Protein AF-A0AA95IVK5-F1 (afdb_monomer_lite)

Structure (mmCIF, N/CA/C/O backbone):
data_AF-A0AA95IVK5-F1
#
_entry.id   AF-A0AA95IVK5-F1
#
loop_
_atom_site.group_PDB
_atom_site.id
_atom_site.type_symbol
_atom_site.label_atom_id
_atom_site.label_alt_id
_atom_site.label_comp_id
_atom_site.label_asym_id
_atom_site.label_entity_id
_atom_site.label_seq_id
_atom_site.pdbx_PDB_ins_code
_atom_site.Cartn_x
_atom_site.Cartn_y
_atom_site.Cartn_z
_atom_site.occupancy
_atom_site.B_iso_or_equiv
_atom_site.auth_seq_id
_atom_site.auth_comp_id
_atom_site.auth_asym_id
_atom_site.auth_atom_id
_atom_site.pdbx_PDB_model_num
ATOM 1 N N . MET A 1 1 ? -0.767 -27.783 17.858 1.00 65.88 1 MET A N 1
ATOM 2 C CA . MET A 1 1 ? -0.781 -26.519 17.100 1.00 65.88 1 MET A CA 1
ATOM 3 C C . MET A 1 1 ? -1.121 -25.460 18.124 1.00 65.88 1 MET A C 1
ATOM 5 O O . MET A 1 1 ? -2.122 -25.633 18.803 1.00 65.88 1 MET A O 1
ATOM 9 N N . THR A 1 2 ? -0.226 -24.510 18.371 1.00 79.81 2 THR A N 1
ATOM 10 C CA . THR A 1 2 ? -0.516 -23.405 19.292 1.00 79.81 2 THR A CA 1
ATOM 11 C C . THR A 1 2 ? -1.196 -22.327 18.471 1.00 79.81 2 THR A C 1
ATOM 13 O O . THR A 1 2 ? -0.651 -21.944 17.435 1.00 79.81 2 THR A O 1
ATOM 16 N N . ASP A 1 3 ? -2.371 -21.878 18.895 1.00 86.88 3 ASP A N 1
ATOM 17 C CA . ASP A 1 3 ? -3.038 -20.757 18.244 1.00 8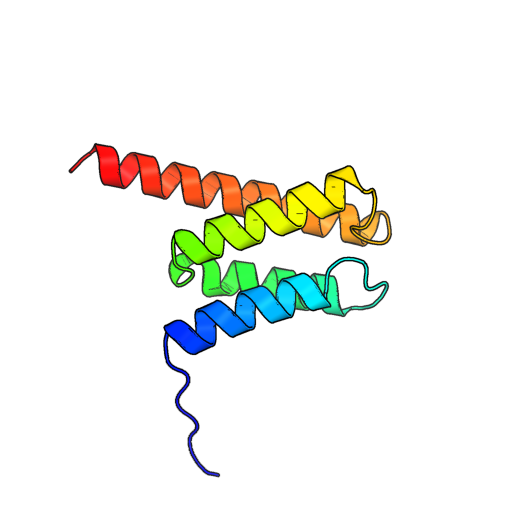6.88 3 ASP A CA 1
ATOM 18 C C . ASP A 1 3 ? -2.221 -19.488 18.498 1.00 86.88 3 ASP A C 1
ATOM 20 O O . ASP A 1 3 ? -1.889 -19.161 19.639 1.00 86.88 3 ASP A O 1
ATOM 24 N N . ILE A 1 4 ? -1.839 -18.811 17.416 1.00 88.56 4 ILE A N 1
ATOM 25 C CA . ILE A 1 4 ? -1.160 -17.518 17.467 1.00 88.56 4 ILE A CA 1
ATOM 26 C C . ILE A 1 4 ? -2.216 -16.454 17.196 1.00 88.56 4 ILE A C 1
ATOM 28 O O . ILE A 1 4 ? -2.839 -16.456 16.135 1.00 88.56 4 ILE A O 1
ATOM 32 N N . THR A 1 5 ? -2.390 -15.535 18.141 1.00 93.50 5 THR A N 1
ATOM 33 C CA . THR A 1 5 ? -3.216 -14.341 17.955 1.00 93.50 5 THR A CA 1
ATOM 34 C C . THR A 1 5 ? -2.327 -13.204 17.476 1.00 93.50 5 THR A C 1
ATOM 36 O O . THR A 1 5 ? -1.338 -12.893 18.131 1.00 93.50 5 THR A O 1
ATOM 39 N N . ILE A 1 6 ? -2.689 -12.592 16.349 1.00 94.12 6 ILE A N 1
ATOM 40 C CA . ILE A 1 6 ? -2.074 -11.358 15.852 1.00 94.12 6 ILE A CA 1
ATOM 41 C C . ILE A 1 6 ? -2.973 -10.202 16.289 1.00 94.12 6 ILE A C 1
ATOM 43 O O . ILE A 1 6 ? -4.177 -10.232 16.029 1.00 94.12 6 ILE A O 1
ATOM 47 N N . THR A 1 7 ? -2.403 -9.218 16.974 1.00 96.56 7 THR A N 1
ATOM 48 C CA . THR A 1 7 ? -3.102 -7.977 17.339 1.00 96.56 7 THR A CA 1
ATOM 49 C C . THR A 1 7 ? -3.244 -7.045 16.136 1.00 96.56 7 THR A C 1
ATOM 51 O O . THR A 1 7 ? -2.502 -7.156 15.160 1.00 96.56 7 THR A O 1
ATOM 54 N N . ASP A 1 8 ? -4.164 -6.082 16.213 1.00 96.88 8 ASP A N 1
ATOM 55 C CA . ASP A 1 8 ? -4.346 -5.099 15.141 1.00 96.88 8 ASP A CA 1
ATOM 56 C C . ASP A 1 8 ? -3.054 -4.313 14.865 1.00 96.88 8 ASP A C 1
ATOM 58 O O . ASP A 1 8 ? -2.693 -4.132 13.704 1.00 96.88 8 ASP A O 1
ATOM 62 N N . ASP A 1 9 ? -2.314 -3.921 15.908 1.00 97.56 9 ASP A N 1
ATOM 63 C CA . ASP A 1 9 ? -1.045 -3.192 15.783 1.00 97.56 9 ASP A CA 1
ATOM 64 C C . ASP A 1 9 ? 0.046 -4.029 15.098 1.00 97.56 9 ASP A C 1
ATOM 66 O O . ASP A 1 9 ? 0.752 -3.535 14.214 1.00 97.56 9 ASP A O 1
ATOM 70 N N . GLU A 1 10 ? 0.173 -5.309 15.462 1.00 98.06 10 GLU A N 1
ATOM 71 C CA . GLU A 1 10 ? 1.100 -6.238 14.801 1.00 98.06 10 GLU A CA 1
ATOM 72 C C . GLU A 1 10 ? 0.712 -6.451 13.336 1.00 98.06 10 GLU A C 1
ATOM 74 O O . GLU A 1 10 ? 1.576 -6.444 12.457 1.00 98.06 10 GLU A O 1
ATOM 79 N N . PHE A 1 11 ? -0.587 -6.573 13.052 1.00 97.94 11 PHE A N 1
ATOM 80 C CA . PHE A 1 11 ? -1.091 -6.666 11.687 1.00 97.94 11 PHE A CA 1
ATOM 81 C C . PHE A 1 11 ? -0.726 -5.421 10.863 1.00 97.94 11 PHE A C 1
ATOM 83 O O . PHE A 1 11 ? -0.189 -5.564 9.759 1.00 97.94 11 PHE A O 1
ATOM 90 N N . GLN A 1 12 ? -0.931 -4.211 11.401 1.00 98.50 12 GLN A N 1
ATOM 91 C CA . GLN A 1 12 ? -0.540 -2.968 10.722 1.00 98.50 12 GLN A CA 1
ATOM 92 C C . GLN A 1 12 ? 0.965 -2.951 10.399 1.00 98.50 12 GLN A C 1
ATOM 94 O O . GLN A 1 12 ? 1.361 -2.611 9.280 1.00 98.50 12 GLN A O 1
ATOM 99 N N . GLN A 1 13 ? 1.811 -3.348 11.355 1.00 98.44 13 GLN A N 1
ATOM 100 C CA . GLN A 1 13 ? 3.264 -3.406 11.160 1.00 98.44 13 GLN A CA 1
ATOM 101 C C . GLN A 1 13 ? 3.660 -4.426 10.091 1.00 98.44 13 GLN A C 1
ATOM 103 O O . GLN A 1 13 ? 4.469 -4.116 9.214 1.00 98.44 13 GLN A O 1
ATOM 108 N N . PHE A 1 14 ? 3.073 -5.623 10.120 1.00 98.25 14 PHE A N 1
ATOM 109 C CA . PHE A 1 14 ? 3.376 -6.669 9.147 1.00 98.25 14 PHE A CA 1
ATOM 110 C C . PHE A 1 14 ? 2.987 -6.288 7.726 1.00 98.25 14 PHE A C 1
ATOM 112 O O . PHE A 1 14 ? 3.739 -6.597 6.804 1.00 98.25 14 PHE A O 1
ATOM 119 N N . ILE A 1 15 ? 1.874 -5.580 7.537 1.00 98.38 15 ILE A N 1
ATOM 120 C CA . ILE A 1 15 ? 1.478 -5.096 6.212 1.00 98.38 15 ILE A CA 1
ATOM 121 C C . ILE A 1 15 ? 2.497 -4.084 5.667 1.00 98.38 15 ILE A C 1
ATOM 123 O O . ILE A 1 15 ? 2.927 -4.222 4.521 1.00 98.38 15 ILE A O 1
ATOM 127 N N . ILE A 1 16 ? 2.965 -3.142 6.494 1.00 98.81 16 ILE A N 1
ATOM 128 C CA . ILE A 1 16 ? 4.023 -2.190 6.102 1.00 98.81 16 ILE A CA 1
ATOM 129 C C . ILE A 1 16 ? 5.317 -2.931 5.745 1.00 98.81 16 ILE A C 1
ATOM 131 O O . ILE A 1 16 ? 5.969 -2.627 4.746 1.00 98.81 16 ILE A O 1
ATOM 135 N N . TYR A 1 17 ? 5.719 -3.909 6.556 1.00 98.62 17 TYR A N 1
ATOM 136 C CA . TYR A 1 17 ? 6.946 -4.664 6.301 1.00 98.62 17 TYR A CA 1
ATOM 137 C C . TYR A 1 17 ? 6.851 -5.514 5.037 1.00 98.62 17 TYR A C 1
ATOM 139 O O . TYR A 1 17 ? 7.819 -5.575 4.278 1.00 98.62 17 TYR A O 1
ATOM 147 N N . ALA A 1 18 ? 5.697 -6.137 4.794 1.00 98.50 18 ALA A N 1
ATOM 148 C CA . ALA A 1 18 ? 5.452 -6.920 3.593 1.00 98.50 18 ALA A CA 1
ATOM 149 C C . ALA A 1 18 ? 5.559 -6.053 2.333 1.00 98.50 18 ALA A C 1
ATOM 151 O O . ALA A 1 18 ? 6.252 -6.441 1.393 1.00 98.50 18 ALA A O 1
ATOM 152 N N . GLU A 1 19 ? 4.936 -4.871 2.329 1.00 98.62 19 GLU A N 1
ATOM 153 C CA . GLU A 1 19 ? 5.028 -3.922 1.217 1.00 98.62 19 GLU A CA 1
ATOM 154 C C . GLU A 1 19 ? 6.475 -3.499 0.953 1.00 98.62 19 GLU A C 1
ATOM 156 O O . GLU A 1 19 ? 6.991 -3.716 -0.144 1.00 98.62 19 GLU A O 1
ATOM 161 N N . ARG A 1 20 ? 7.165 -2.977 1.975 1.00 98.56 20 ARG A N 1
ATOM 162 C CA . ARG A 1 20 ? 8.555 -2.508 1.850 1.00 98.56 20 ARG A CA 1
ATOM 163 C C . ARG A 1 20 ? 9.508 -3.593 1.384 1.00 98.56 20 ARG A C 1
ATOM 165 O O . ARG A 1 20 ? 10.439 -3.318 0.635 1.00 98.56 20 ARG A O 1
ATOM 172 N N . TYR A 1 21 ? 9.296 -4.822 1.847 1.00 97.75 21 TYR A N 1
ATOM 173 C CA . TYR A 1 21 ? 10.076 -5.959 1.384 1.00 97.75 21 TYR A CA 1
ATOM 174 C C . TYR A 1 21 ? 9.802 -6.275 -0.089 1.00 97.75 21 TYR A C 1
ATOM 176 O O . TYR A 1 21 ? 10.728 -6.647 -0.808 1.00 97.75 21 TYR A O 1
ATOM 184 N N . ALA A 1 22 ? 8.544 -6.179 -0.525 1.00 98.12 22 ALA A N 1
ATOM 185 C CA . ALA A 1 22 ? 8.108 -6.589 -1.852 1.00 98.12 22 ALA A CA 1
ATOM 186 C C . ALA A 1 22 ? 8.453 -5.584 -2.958 1.00 98.12 22 ALA A C 1
ATOM 188 O O . ALA A 1 22 ? 8.677 -6.003 -4.096 1.00 98.12 22 ALA A O 1
ATOM 189 N N . ILE A 1 23 ? 8.508 -4.284 -2.656 1.00 97.81 23 ILE A N 1
ATOM 190 C CA . ILE A 1 23 ? 8.856 -3.256 -3.645 1.00 97.81 23 ILE A CA 1
ATOM 191 C C . ILE A 1 23 ? 10.236 -3.549 -4.265 1.00 97.81 23 ILE A C 1
ATOM 193 O O . ILE A 1 23 ? 11.196 -3.908 -3.582 1.00 97.81 23 ILE A O 1
ATOM 197 N N . GLY A 1 24 ? 10.323 -3.451 -5.595 1.00 94.75 24 GLY A N 1
ATOM 198 C CA . GLY A 1 24 ? 11.557 -3.685 -6.353 1.00 94.75 24 GLY A CA 1
ATOM 199 C C . GLY A 1 24 ? 11.983 -5.154 -6.473 1.00 94.75 24 GLY A C 1
ATOM 200 O O . GLY A 1 24 ? 12.995 -5.456 -7.112 1.00 94.75 24 GLY A O 1
ATOM 201 N N . ARG A 1 25 ? 11.233 -6.104 -5.895 1.00 92.12 25 ARG A N 1
ATOM 202 C CA . ARG A 1 25 ? 11.540 -7.537 -6.010 1.00 92.12 25 ARG A CA 1
ATOM 203 C C . ARG A 1 25 ? 11.036 -8.078 -7.343 1.00 92.12 25 ARG A C 1
ATOM 205 O O . ARG A 1 25 ? 9.840 -8.208 -7.548 1.00 92.12 25 ARG A O 1
ATOM 212 N N . MET A 1 26 ? 11.948 -8.522 -8.202 1.00 84.69 26 MET A N 1
ATOM 213 C CA . MET A 1 26 ? 11.627 -9.168 -9.485 1.00 84.69 26 MET A CA 1
ATOM 214 C C . MET A 1 26 ? 11.227 -10.646 -9.292 1.00 84.69 26 MET A C 1
ATOM 216 O O . MET A 1 26 ? 11.915 -11.560 -9.746 1.00 84.69 26 MET A O 1
ATOM 220 N N . THR A 1 27 ? 10.155 -10.891 -8.534 1.00 91.25 27 THR A N 1
ATOM 221 C CA . THR A 1 27 ? 9.638 -12.232 -8.184 1.00 91.25 27 THR A CA 1
ATOM 222 C C . THR A 1 27 ? 8.102 -12.226 -8.179 1.00 91.25 27 THR A C 1
ATOM 224 O O . THR A 1 27 ? 7.496 -11.245 -8.582 1.00 91.25 27 THR A O 1
ATOM 227 N N . TYR A 1 28 ? 7.449 -13.288 -7.700 1.00 92.56 28 TYR A N 1
ATOM 228 C CA . TYR A 1 28 ? 5.987 -13.326 -7.533 1.00 92.56 28 TYR A CA 1
ATOM 229 C C . TYR A 1 28 ? 5.477 -12.517 -6.319 1.00 92.56 28 TYR A C 1
ATOM 231 O O . TYR A 1 28 ? 4.288 -12.207 -6.232 1.00 92.56 28 TYR A O 1
ATOM 239 N N . VAL A 1 29 ? 6.370 -12.155 -5.389 1.00 95.94 29 VAL A N 1
ATOM 240 C CA . VAL A 1 29 ? 6.036 -11.513 -4.107 1.00 95.94 29 VAL A CA 1
ATOM 241 C C . VAL A 1 29 ? 5.293 -10.172 -4.249 1.00 95.94 29 VAL A C 1
ATOM 243 O O . VAL A 1 29 ? 4.334 -9.985 -3.501 1.00 95.94 29 VAL A O 1
ATOM 246 N N . PRO A 1 30 ? 5.633 -9.256 -5.187 1.00 97.19 30 PRO A N 1
ATOM 247 C CA . PRO A 1 30 ? 4.860 -8.029 -5.393 1.00 97.19 30 PRO A CA 1
ATOM 248 C C . PRO A 1 30 ? 3.372 -8.304 -5.604 1.00 97.19 30 PRO A C 1
ATOM 250 O O . PRO A 1 30 ? 2.535 -7.706 -4.931 1.00 97.19 30 PRO A O 1
ATOM 253 N N . SER A 1 31 ? 3.037 -9.267 -6.469 1.00 97.31 31 SER A N 1
ATOM 254 C CA . SER A 1 31 ? 1.644 -9.629 -6.736 1.00 97.31 31 SER A CA 1
ATOM 255 C C . SER A 1 31 ? 0.944 -10.202 -5.504 1.00 97.31 31 SER A C 1
ATOM 257 O O . SER A 1 31 ? -0.219 -9.876 -5.272 1.00 97.31 31 SER A O 1
ATOM 259 N N . GLU A 1 32 ? 1.607 -11.053 -4.719 1.00 98.06 32 GLU A N 1
ATOM 260 C CA . GLU A 1 32 ? 1.001 -11.628 -3.511 1.00 98.06 32 GLU A CA 1
ATOM 261 C C . GLU A 1 32 ? 0.738 -10.569 -2.445 1.00 98.06 32 GLU A C 1
ATOM 263 O O . GLU A 1 32 ? -0.354 -10.520 -1.879 1.00 98.06 32 GLU A O 1
ATOM 268 N N . VAL A 1 33 ? 1.708 -9.686 -2.210 1.00 98.44 33 VAL A N 1
ATOM 269 C CA . VAL A 1 33 ? 1.568 -8.610 -1.228 1.00 98.44 33 VAL A CA 1
ATOM 270 C C . VAL A 1 33 ? 0.483 -7.622 -1.650 1.00 98.44 33 VAL A C 1
ATOM 272 O O . VAL A 1 33 ? -0.354 -7.269 -0.822 1.00 98.44 33 VAL A O 1
ATOM 275 N N . ASN A 1 34 ? 0.409 -7.261 -2.935 1.00 98.50 34 ASN A N 1
ATOM 276 C CA . ASN A 1 34 ? -0.681 -6.430 -3.463 1.00 98.50 34 ASN A CA 1
ATOM 277 C C . ASN A 1 34 ? -2.052 -7.071 -3.188 1.00 98.50 34 ASN A C 1
ATOM 279 O O . ASN A 1 34 ? -2.957 -6.413 -2.674 1.00 98.50 34 ASN A O 1
ATOM 283 N N . ASN A 1 35 ? -2.195 -8.372 -3.454 1.00 98.62 35 ASN A N 1
ATOM 284 C CA . ASN A 1 35 ? -3.441 -9.099 -3.206 1.00 98.62 35 ASN A CA 1
ATOM 285 C C . ASN A 1 35 ? -3.813 -9.148 -1.714 1.00 98.62 35 ASN A C 1
ATOM 287 O O . ASN A 1 35 ? -4.991 -9.034 -1.374 1.00 98.62 35 ASN A O 1
ATOM 291 N N . ILE A 1 36 ? -2.831 -9.306 -0.821 1.00 98.50 36 ILE A N 1
ATOM 292 C CA . ILE A 1 36 ? -3.052 -9.278 0.632 1.00 98.50 36 ILE A CA 1
ATOM 293 C C . ILE A 1 36 ? -3.524 -7.889 1.072 1.00 98.50 36 ILE A C 1
ATOM 295 O O . ILE A 1 36 ? -4.535 -7.793 1.769 1.00 98.50 36 ILE A O 1
ATOM 299 N N . ILE A 1 37 ? -2.845 -6.823 0.637 1.00 98.69 37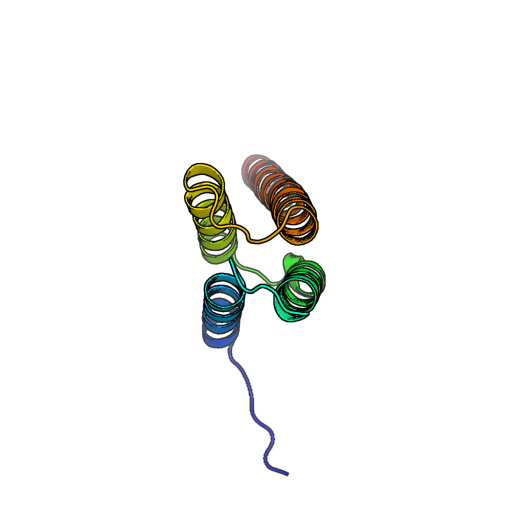 ILE A N 1
ATOM 300 C CA . ILE A 1 37 ? -3.219 -5.442 0.974 1.00 98.69 37 ILE A CA 1
ATOM 301 C C . ILE A 1 37 ? -4.652 -5.158 0.518 1.00 98.69 37 ILE A C 1
ATOM 303 O O . ILE A 1 37 ? -5.461 -4.693 1.317 1.00 98.69 37 ILE A O 1
ATOM 307 N N . LEU A 1 38 ? -5.004 -5.507 -0.725 1.00 98.62 38 LEU A N 1
ATOM 308 C CA . LEU A 1 38 ? -6.362 -5.326 -1.250 1.00 98.62 38 LEU A CA 1
ATOM 309 C C . LEU A 1 38 ? -7.405 -6.108 -0.447 1.00 98.62 38 LEU A C 1
ATOM 311 O O . LEU A 1 38 ? -8.454 -5.568 -0.099 1.00 98.62 38 LEU A O 1
ATOM 315 N N . LYS A 1 39 ? -7.114 -7.372 -0.121 1.00 98.38 39 LYS A N 1
ATOM 316 C CA . LYS A 1 39 ? -8.025 -8.237 0.639 1.00 98.38 39 LYS A CA 1
ATOM 317 C C . LYS A 1 39 ? -8.348 -7.668 2.021 1.00 98.38 39 LYS A C 1
ATOM 319 O O . LYS A 1 39 ? -9.480 -7.812 2.481 1.00 98.38 39 LYS A O 1
ATOM 324 N N . TYR A 1 40 ? -7.366 -7.063 2.684 1.00 98.31 40 TYR A N 1
ATOM 325 C CA . TYR A 1 40 ? -7.513 -6.562 4.050 1.00 98.31 40 TYR A 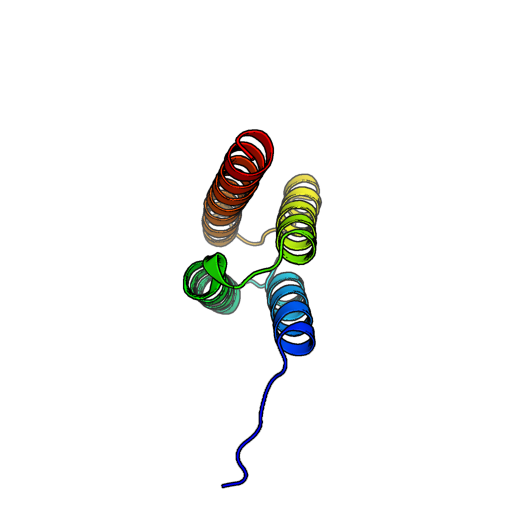CA 1
ATOM 326 C C . TYR A 1 40 ? -7.642 -5.041 4.145 1.00 98.31 40 TYR A C 1
ATOM 328 O O . TYR A 1 40 ? -7.670 -4.513 5.253 1.00 98.31 40 TYR A O 1
ATOM 336 N N . LEU A 1 41 ? -7.789 -4.340 3.019 1.00 98.50 41 LEU A N 1
ATOM 337 C CA . LEU A 1 41 ? -7.893 -2.883 2.966 1.00 98.50 41 LEU A CA 1
ATOM 338 C C . LEU A 1 41 ? -8.909 -2.279 3.961 1.00 98.50 41 LEU A C 1
ATOM 340 O O . LEU A 1 41 ? -8.5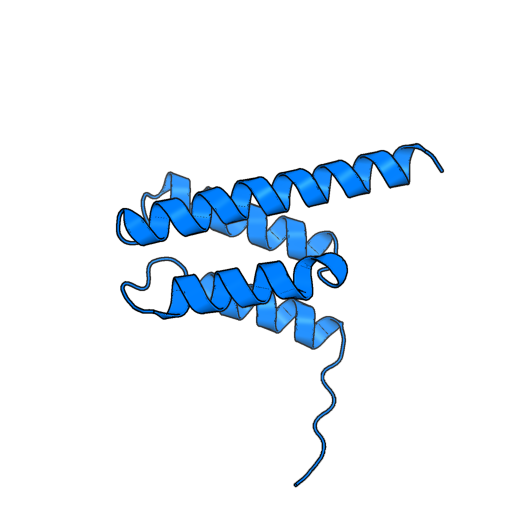52 -1.299 4.620 1.00 98.50 41 LEU A O 1
ATOM 344 N N . PRO A 1 42 ? -10.111 -2.861 4.177 1.00 97.44 42 PRO A N 1
ATOM 345 C CA . PRO A 1 42 ? -11.058 -2.348 5.174 1.00 97.44 42 PRO A CA 1
ATOM 346 C C . PRO A 1 42 ? -10.538 -2.349 6.623 1.00 97.44 42 PRO A C 1
ATOM 348 O O . PRO A 1 42 ? -11.058 -1.610 7.452 1.00 97.44 42 PRO A O 1
ATOM 351 N N . PHE A 1 43 ? -9.523 -3.161 6.933 1.00 97.88 43 PHE A N 1
ATOM 352 C CA . PHE A 1 43 ? -8.921 -3.307 8.266 1.00 97.88 43 PHE A CA 1
ATOM 353 C C . PHE A 1 43 ? -7.588 -2.555 8.413 1.00 97.88 43 PHE A C 1
ATOM 355 O O . PHE A 1 43 ? -6.995 -2.521 9.491 1.00 97.88 43 PHE A O 1
ATOM 362 N N . ILE A 1 44 ? -7.081 -1.961 7.331 1.00 98.50 44 ILE A N 1
ATOM 363 C CA . ILE A 1 44 ? -5.866 -1.145 7.367 1.00 98.50 44 ILE A CA 1
ATOM 364 C C . ILE A 1 44 ? -6.220 0.204 7.988 1.00 98.50 44 ILE A C 1
ATOM 366 O O . ILE A 1 44 ? -7.118 0.890 7.503 1.00 98.50 44 ILE A O 1
ATOM 370 N N . ALA A 1 45 ? -5.513 0.604 9.041 1.00 98.38 45 ALA A N 1
ATOM 371 C CA . ALA A 1 45 ? -5.735 1.873 9.727 1.00 98.38 45 ALA A CA 1
ATOM 372 C C . ALA A 1 45 ? -5.288 3.078 8.874 1.00 98.38 45 ALA A C 1
ATOM 374 O O . ALA A 1 45 ? -4.441 2.953 7.991 1.00 98.38 45 ALA A O 1
ATOM 375 N N . ASN A 1 46 ? -5.838 4.270 9.137 1.00 98.38 46 ASN A N 1
ATOM 376 C CA . ASN A 1 46 ? -5.564 5.475 8.332 1.00 98.38 46 ASN A CA 1
ATOM 377 C C . ASN A 1 46 ? -4.076 5.864 8.304 1.00 98.38 46 ASN A C 1
ATOM 379 O O . ASN A 1 46 ? -3.568 6.305 7.274 1.00 98.38 46 ASN A O 1
ATOM 383 N N . ASN A 1 47 ? -3.368 5.686 9.423 1.00 98.12 47 ASN A N 1
ATOM 384 C CA . ASN A 1 47 ? -1.926 5.916 9.508 1.00 98.12 47 ASN A CA 1
ATOM 385 C C . ASN A 1 47 ? -1.146 4.924 8.632 1.00 98.12 47 ASN A C 1
ATOM 387 O O . ASN A 1 47 ? -0.304 5.350 7.845 1.00 98.12 47 ASN A O 1
ATOM 391 N N . THR A 1 48 ? -1.459 3.631 8.725 1.00 98.81 48 THR A N 1
ATOM 392 C CA . THR A 1 48 ? -0.864 2.567 7.911 1.00 98.81 48 THR A CA 1
ATOM 393 C C . THR A 1 48 ? -1.118 2.824 6.435 1.00 98.81 48 THR A C 1
ATOM 395 O O . THR A 1 48 ? -0.174 2.848 5.657 1.00 98.81 48 THR A O 1
ATOM 398 N N . LEU A 1 49 ? -2.362 3.128 6.056 1.00 98.69 49 LEU A N 1
ATOM 399 C CA . LEU A 1 49 ? -2.739 3.478 4.687 1.00 98.69 49 LEU A CA 1
ATOM 400 C C . LEU A 1 49 ? -1.899 4.643 4.144 1.00 98.69 49 LEU A C 1
ATOM 402 O O . LEU A 1 49 ? -1.425 4.595 3.011 1.00 98.69 49 LEU A O 1
ATOM 406 N N . GLY A 1 50 ? -1.675 5.675 4.963 1.00 98.75 50 GLY A N 1
ATOM 407 C CA . GLY A 1 50 ? -0.810 6.801 4.611 1.00 98.75 50 GLY A CA 1
ATOM 408 C C . GLY A 1 50 ? 0.659 6.413 4.413 1.00 98.75 50 GLY A C 1
ATOM 409 O O . GLY A 1 50 ? 1.309 6.967 3.528 1.00 98.75 50 GLY A O 1
ATOM 410 N N . VAL A 1 51 ? 1.175 5.464 5.200 1.00 98.88 51 VAL A N 1
ATOM 411 C CA . VAL A 1 51 ? 2.536 4.925 5.030 1.00 98.88 51 VAL A CA 1
ATOM 412 C C . VAL A 1 51 ? 2.653 4.159 3.716 1.00 98.88 51 VAL A C 1
ATOM 414 O O . VAL A 1 51 ? 3.562 4.463 2.952 1.00 98.88 51 VAL A O 1
ATOM 417 N N . LEU A 1 52 ? 1.707 3.260 3.424 1.00 98.88 52 LEU A N 1
ATOM 418 C CA . LEU A 1 52 ? 1.715 2.454 2.197 1.00 98.88 52 LEU A CA 1
ATOM 419 C C . LEU A 1 52 ? 1.731 3.331 0.935 1.00 98.88 52 LEU A C 1
ATOM 421 O O . LEU A 1 52 ? 2.581 3.203 0.057 1.00 98.88 52 LEU A O 1
ATOM 425 N N . ILE A 1 53 ? 0.833 4.324 0.891 1.00 98.88 53 ILE A N 1
ATOM 426 C CA . ILE A 1 53 ? 0.770 5.306 -0.204 1.00 98.88 53 ILE A CA 1
ATOM 427 C C . ILE A 1 53 ? 2.119 6.005 -0.386 1.00 98.88 53 ILE A C 1
ATOM 429 O O . ILE A 1 53 ? 2.632 6.080 -1.501 1.00 98.88 53 ILE A O 1
ATOM 433 N N . ARG A 1 54 ? 2.693 6.512 0.711 1.00 98.81 54 ARG A N 1
ATOM 434 C CA . ARG A 1 54 ? 3.950 7.260 0.675 1.00 98.81 54 ARG A CA 1
ATOM 435 C C . ARG A 1 54 ? 5.114 6.394 0.204 1.00 98.81 54 ARG A C 1
ATOM 437 O O . ARG A 1 54 ? 5.952 6.885 -0.546 1.00 98.81 54 ARG A O 1
ATOM 444 N N . ASP A 1 55 ? 5.191 5.151 0.662 1.00 98.81 55 ASP A N 1
ATOM 445 C CA . ASP A 1 55 ? 6.282 4.247 0.307 1.00 98.81 55 ASP A CA 1
ATOM 446 C C . ASP A 1 55 ? 6.228 3.907 -1.194 1.00 98.81 55 ASP A C 1
ATOM 448 O O . ASP A 1 55 ? 7.249 4.018 -1.876 1.00 98.81 55 ASP A O 1
ATOM 452 N N . ILE A 1 56 ? 5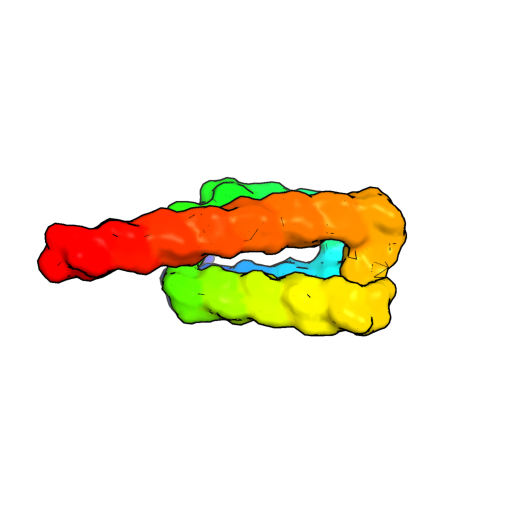.040 3.629 -1.749 1.00 98.69 56 ILE A N 1
ATOM 453 C CA . ILE A 1 56 ? 4.882 3.408 -3.197 1.00 98.69 56 ILE A CA 1
ATOM 454 C C . ILE A 1 56 ? 5.226 4.675 -4.000 1.00 98.69 56 ILE A C 1
ATOM 456 O O . ILE A 1 56 ? 5.931 4.574 -5.002 1.00 98.69 56 ILE A O 1
ATOM 460 N N . GLU A 1 57 ? 4.771 5.862 -3.583 1.00 98.75 57 GLU A N 1
ATOM 461 C CA . GLU A 1 57 ? 5.091 7.130 -4.266 1.00 98.75 57 GLU A CA 1
ATOM 462 C C . GLU A 1 57 ? 6.599 7.407 -4.296 1.00 98.75 57 GLU A C 1
ATOM 464 O O . GLU A 1 57 ? 7.154 7.708 -5.352 1.00 98.75 57 GLU A O 1
ATOM 469 N N . LEU A 1 58 ? 7.278 7.251 -3.156 1.00 98.62 58 LEU A N 1
ATOM 470 C CA . LEU A 1 58 ? 8.719 7.483 -3.053 1.00 98.62 58 LEU A CA 1
ATOM 471 C C . LEU A 1 58 ? 9.522 6.548 -3.958 1.00 98.62 58 LEU A C 1
ATOM 473 O O . LEU A 1 58 ? 10.501 6.975 -4.571 1.00 98.62 58 LEU A O 1
ATOM 477 N N . GLU A 1 59 ? 9.135 5.277 -4.032 1.00 98.25 59 GLU A N 1
ATOM 478 C CA . GLU A 1 59 ? 9.836 4.303 -4.868 1.00 98.25 59 GLU A CA 1
ATOM 479 C C . GLU A 1 59 ? 9.430 4.406 -6.347 1.00 98.25 59 GLU A C 1
ATOM 481 O O . GLU A 1 59 ? 10.240 4.090 -7.221 1.00 98.25 59 GLU A O 1
ATOM 486 N N . ALA A 1 60 ? 8.241 4.935 -6.657 1.00 97.94 60 ALA A N 1
ATOM 487 C CA . ALA A 1 60 ? 7.868 5.337 -8.014 1.00 97.94 60 ALA A CA 1
ATOM 488 C C . ALA A 1 60 ? 8.756 6.483 -8.519 1.00 97.94 60 ALA A C 1
ATOM 490 O O . ALA A 1 60 ? 9.324 6.378 -9.607 1.00 97.94 60 ALA A O 1
ATOM 491 N N . ASP A 1 61 ? 8.948 7.528 -7.707 1.00 98.12 61 ASP A N 1
ATOM 492 C CA . ASP A 1 61 ? 9.796 8.683 -8.040 1.00 98.12 61 ASP A CA 1
ATOM 493 C C . ASP A 1 61 ? 11.266 8.292 -8.278 1.00 98.12 61 ASP A C 1
ATOM 495 O O . ASP A 1 61 ? 11.995 8.968 -9.008 1.00 98.12 61 ASP A O 1
ATOM 499 N N . ARG A 1 62 ? 11.714 7.189 -7.668 1.00 97.69 62 ARG A N 1
ATOM 500 C CA . ARG A 1 62 ? 13.072 6.637 -7.809 1.00 97.69 62 ARG A CA 1
ATOM 501 C C . ARG A 1 62 ? 13.218 5.624 -8.946 1.00 97.69 62 ARG A C 1
ATOM 503 O O . ARG A 1 62 ? 14.323 5.134 -9.158 1.00 97.69 62 ARG A O 1
ATOM 510 N N . ASP A 1 63 ? 12.134 5.297 -9.648 1.00 96.19 63 ASP A N 1
ATOM 511 C CA . ASP A 1 63 ? 12.057 4.204 -10.627 1.00 96.19 63 ASP A CA 1
ATOM 512 C C . ASP A 1 63 ? 12.415 2.814 -10.047 1.00 96.19 63 ASP A C 1
ATOM 514 O O . ASP A 1 63 ? 12.970 1.949 -10.724 1.00 96.19 63 ASP A O 1
ATOM 518 N N . MET A 1 64 ? 12.076 2.581 -8.773 1.00 96.81 64 MET A N 1
ATOM 519 C CA . MET A 1 64 ? 12.471 1.401 -7.985 1.00 96.81 64 MET A CA 1
ATOM 520 C C . MET A 1 64 ? 11.344 0.379 -7.762 1.00 96.81 64 MET A C 1
ATOM 522 O O . MET A 1 64 ? 11.524 -0.603 -7.045 1.00 96.81 64 MET A O 1
ATOM 526 N N . LEU A 1 65 ? 10.186 0.548 -8.405 1.00 96.75 65 LEU A N 1
ATOM 527 C CA . LEU A 1 65 ? 9.031 -0.350 -8.237 1.00 96.75 65 LEU A CA 1
ATOM 528 C C . LEU A 1 65 ? 9.211 -1.762 -8.834 1.00 96.75 65 LEU A C 1
ATOM 530 O O . LEU A 1 65 ? 8.381 -2.634 -8.585 1.00 96.75 65 LEU A O 1
ATOM 534 N N . GLY A 1 66 ? 10.284 -2.013 -9.588 1.00 95.12 66 GLY A N 1
ATOM 535 C CA . GLY A 1 66 ? 10.559 -3.300 -10.238 1.00 95.12 66 GLY A CA 1
ATOM 536 C C . GLY A 1 66 ? 10.451 -3.224 -11.761 1.00 95.12 66 GLY A C 1
ATOM 537 O O . GLY A 1 66 ? 10.722 -2.179 -12.353 1.00 95.12 66 GLY A O 1
ATOM 538 N N . MET A 1 67 ? 10.090 -4.333 -12.411 1.00 94.31 67 MET A N 1
ATOM 539 C CA . MET A 1 67 ? 9.891 -4.362 -13.867 1.00 94.31 67 MET A CA 1
ATOM 540 C C . MET A 1 67 ? 8.561 -3.705 -14.259 1.00 94.31 67 MET A C 1
ATOM 542 O O . MET A 1 67 ? 7.708 -3.453 -13.415 1.00 94.31 67 MET A O 1
ATOM 546 N N . ASP A 1 68 ? 8.332 -3.480 -15.554 1.00 94.56 68 ASP A N 1
ATOM 547 C CA . ASP A 1 68 ? 7.113 -2.822 -16.056 1.00 94.56 68 ASP A CA 1
ATOM 548 C C . ASP A 1 68 ? 5.803 -3.466 -15.577 1.00 94.56 68 ASP A C 1
ATOM 550 O O . ASP A 1 68 ? 4.799 -2.776 -15.397 1.00 94.56 68 ASP A O 1
ATOM 554 N N . PHE A 1 69 ? 5.792 -4.785 -15.376 1.00 92.94 69 PHE A N 1
ATOM 555 C CA . PHE A 1 69 ? 4.634 -5.480 -14.818 1.00 92.94 69 PHE A CA 1
ATOM 556 C C . PHE A 1 69 ? 4.418 -5.132 -13.338 1.00 92.94 69 PHE A C 1
ATOM 558 O O . PHE A 1 69 ? 3.304 -4.776 -12.956 1.00 92.94 69 PHE A O 1
ATOM 565 N N . ASP A 1 70 ? 5.483 -5.153 -12.535 1.00 95.38 70 ASP A N 1
ATOM 566 C CA . ASP A 1 70 ? 5.442 -4.789 -11.115 1.00 95.38 70 ASP A CA 1
ATOM 567 C C . ASP A 1 70 ? 5.042 -3.319 -10.946 1.00 95.38 70 ASP A C 1
ATOM 569 O O . ASP A 1 70 ? 4.165 -3.004 -10.146 1.00 95.38 70 ASP A O 1
ATOM 573 N N . LYS A 1 71 ? 5.606 -2.424 -11.772 1.00 96.50 71 LYS A N 1
ATOM 574 C CA . LYS A 1 71 ? 5.247 -0.998 -11.825 1.00 96.50 71 LYS A CA 1
ATOM 575 C C . LYS A 1 71 ? 3.740 -0.815 -12.002 1.00 96.50 71 LYS A C 1
ATOM 577 O O . LYS A 1 71 ? 3.119 -0.068 -11.253 1.00 96.50 71 LYS A O 1
ATOM 582 N N . LYS A 1 72 ? 3.132 -1.521 -12.962 1.00 96.94 72 LYS A N 1
ATOM 583 C CA . LYS A 1 72 ? 1.681 -1.441 -13.208 1.00 96.94 72 LYS A CA 1
ATOM 584 C C . LYS A 1 72 ? 0.859 -1.921 -12.014 1.00 96.94 72 LYS A C 1
ATOM 586 O O . LYS A 1 72 ? -0.152 -1.296 -11.710 1.00 96.94 72 LYS A O 1
ATOM 591 N N . LEU A 1 73 ? 1.284 -2.997 -11.350 1.00 97.12 73 LEU A N 1
ATOM 592 C CA . LEU A 1 73 ? 0.613 -3.504 -10.150 1.00 97.12 73 LEU A CA 1
ATOM 593 C C . LEU A 1 73 ? 0.659 -2.480 -9.013 1.00 97.12 73 LEU A C 1
ATOM 595 O O . LEU A 1 73 ? -0.389 -2.104 -8.493 1.00 97.12 73 LEU A O 1
ATOM 599 N N . TRP A 1 74 ? 1.850 -1.973 -8.691 1.00 98.31 74 TRP A N 1
ATOM 600 C CA . TRP A 1 74 ? 2.037 -1.000 -7.615 1.00 98.31 74 TRP A CA 1
ATOM 601 C C . TRP A 1 74 ? 1.274 0.300 -7.853 1.00 98.31 74 TRP A C 1
ATOM 603 O O . TRP A 1 74 ? 0.656 0.820 -6.928 1.00 98.31 74 TRP A O 1
ATOM 613 N N . LEU A 1 75 ? 1.262 0.808 -9.087 1.00 98.50 75 LEU A N 1
ATOM 614 C CA . LEU A 1 75 ? 0.517 2.022 -9.422 1.00 98.50 75 LEU A CA 1
ATOM 615 C C . LEU A 1 75 ? -1.004 1.806 -9.354 1.00 98.50 75 LEU A C 1
ATOM 617 O O . LEU A 1 75 ? -1.718 2.670 -8.852 1.00 98.50 75 LEU A O 1
ATOM 621 N N . ALA A 1 76 ? -1.507 0.640 -9.772 1.00 98.56 76 ALA A N 1
ATOM 622 C CA . ALA A 1 76 ? -2.926 0.311 -9.626 1.00 98.56 76 ALA A CA 1
ATOM 623 C C . ALA A 1 76 ? -3.344 0.168 -8.149 1.00 98.56 76 ALA A C 1
ATOM 625 O O . ALA A 1 76 ? -4.430 0.609 -7.752 1.00 98.56 76 ALA A O 1
ATOM 626 N N . LEU A 1 77 ? -2.478 -0.422 -7.318 1.00 98.75 77 LEU A N 1
ATOM 627 C CA . LEU A 1 77 ? -2.686 -0.458 -5.874 1.00 98.75 77 LEU A CA 1
ATOM 628 C C . LEU A 1 77 ? -2.683 0.957 -5.295 1.00 98.75 77 LEU A C 1
ATOM 630 O O . LEU A 1 77 ? -3.610 1.300 -4.568 1.00 98.75 77 LEU A O 1
ATOM 634 N N . LEU A 1 78 ? -1.706 1.792 -5.656 1.00 98.81 78 LEU A N 1
ATOM 635 C CA . LEU A 1 78 ? -1.605 3.175 -5.188 1.00 98.81 78 LEU A CA 1
ATOM 636 C C . LEU A 1 78 ? -2.892 3.968 -5.441 1.00 98.81 78 LEU A C 1
ATOM 638 O O . LEU A 1 78 ? -3.388 4.628 -4.526 1.00 98.81 78 LEU A O 1
ATOM 642 N N . ASP A 1 79 ? -3.455 3.872 -6.646 1.00 98.75 79 ASP A N 1
ATOM 643 C CA . ASP A 1 79 ? -4.727 4.519 -6.984 1.00 98.75 79 ASP A CA 1
ATOM 644 C C . ASP A 1 79 ? -5.865 4.021 -6.083 1.00 98.75 79 ASP A C 1
ATOM 646 O O . ASP A 1 79 ? -6.647 4.811 -5.551 1.00 98.75 79 ASP A O 1
ATOM 650 N N . THR A 1 80 ? -5.921 2.711 -5.836 1.00 98.75 80 THR A N 1
ATOM 651 C CA . THR A 1 80 ? -6.914 2.106 -4.937 1.00 98.75 80 THR A CA 1
ATOM 652 C C . THR A 1 80 ? -6.770 2.624 -3.503 1.00 98.75 80 THR A C 1
ATOM 654 O O . THR A 1 80 ? -7.764 3.000 -2.879 1.00 98.75 80 THR A O 1
ATOM 657 N N . LEU A 1 81 ? -5.541 2.698 -2.984 1.00 98.75 81 LEU A N 1
ATOM 658 C CA . LEU A 1 81 ? -5.266 3.186 -1.631 1.00 98.75 81 LEU A CA 1
ATOM 659 C C . LEU A 1 81 ? -5.615 4.674 -1.480 1.00 98.75 81 LEU A C 1
ATOM 661 O O . LEU A 1 81 ? -6.184 5.074 -0.462 1.00 98.75 81 LEU A O 1
ATOM 665 N N . LYS A 1 82 ? -5.316 5.497 -2.493 1.00 98.75 82 LYS A N 1
ATOM 666 C CA . LYS A 1 82 ? -5.688 6.921 -2.516 1.00 98.75 82 LYS A CA 1
ATOM 667 C C . LYS A 1 82 ? -7.202 7.107 -2.519 1.00 98.75 82 LYS A C 1
ATOM 669 O O . LYS A 1 82 ? -7.703 7.881 -1.707 1.00 98.75 82 LYS A O 1
ATOM 674 N N . ASN A 1 83 ? -7.919 6.351 -3.352 1.00 98.56 83 ASN A N 1
ATOM 675 C CA . ASN A 1 83 ? -9.381 6.384 -3.393 1.00 98.56 83 ASN A CA 1
ATOM 676 C C . ASN A 1 83 ? -9.993 5.999 -2.041 1.00 98.56 83 ASN A C 1
ATOM 678 O O . ASN A 1 83 ? -10.906 6.669 -1.566 1.00 98.56 83 ASN A O 1
ATOM 682 N N . GLU A 1 84 ? -9.467 4.959 -1.391 1.00 98.50 84 GLU A N 1
ATOM 683 C CA . GLU A 1 84 ? -9.927 4.549 -0.063 1.00 98.50 84 GLU A CA 1
ATOM 684 C C . GLU A 1 84 ? -9.655 5.622 1.000 1.00 98.50 84 GLU A C 1
ATOM 686 O O . GLU A 1 84 ? -10.530 5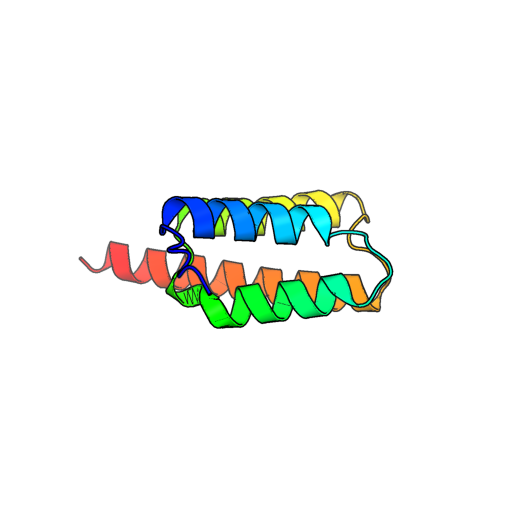.934 1.807 1.00 98.50 84 GLU A O 1
ATOM 691 N N . ARG A 1 85 ? -8.467 6.236 0.988 1.00 98.12 85 ARG A N 1
ATOM 692 C CA . ARG A 1 85 ? -8.133 7.342 1.896 1.00 98.12 85 ARG A CA 1
ATOM 693 C C . ARG A 1 85 ? -9.101 8.511 1.720 1.00 98.12 85 ARG A C 1
ATOM 695 O O . ARG A 1 85 ? -9.541 9.094 2.708 1.00 98.12 85 ARG A O 1
ATOM 702 N N . ASP A 1 86 ? -9.399 8.870 0.478 1.00 97.69 86 ASP A N 1
ATOM 703 C CA . ASP A 1 86 ? -10.247 10.017 0.168 1.00 97.69 86 ASP A CA 1
ATOM 704 C C . ASP A 1 86 ? -11.727 9.716 0.488 1.00 97.69 86 ASP A C 1
ATOM 706 O O . ASP A 1 86 ? -12.414 10.580 1.035 1.00 97.69 86 ASP A O 1
ATOM 710 N N . ARG A 1 87 ? -12.184 8.466 0.296 1.00 97.62 87 ARG A N 1
ATOM 711 C CA . ARG A 1 87 ? -13.490 7.981 0.782 1.00 97.62 87 ARG A CA 1
ATOM 712 C C . ARG A 1 87 ? -13.625 8.164 2.296 1.00 97.62 87 ARG A C 1
ATOM 714 O O . ARG A 1 87 ? -14.592 8.776 2.739 1.00 97.62 87 ARG A O 1
ATOM 721 N N . ARG A 1 88 ? -12.645 7.705 3.083 1.00 96.75 88 ARG A N 1
ATOM 722 C CA . ARG A 1 88 ? -12.671 7.827 4.555 1.00 96.75 88 ARG A CA 1
ATOM 723 C C . ARG A 1 88 ? -12.709 9.280 5.024 1.00 96.75 88 ARG A C 1
ATOM 725 O O . ARG A 1 88 ? -13.502 9.613 5.892 1.00 96.75 88 ARG A O 1
ATOM 732 N N . LYS A 1 89 ? -11.920 10.163 4.399 1.00 94.06 89 LYS A N 1
ATOM 733 C CA . LYS A 1 89 ? -11.967 11.607 4.696 1.00 94.06 89 LYS A CA 1
ATOM 734 C C . LYS A 1 89 ? -13.357 12.198 4.462 1.00 94.06 89 LYS A C 1
ATOM 736 O O . LYS A 1 89 ? -13.838 12.959 5.291 1.00 94.06 89 LYS A O 1
ATOM 741 N N . SER A 1 90 ? -14.007 11.826 3.357 1.00 92.88 90 SER A N 1
ATOM 742 C CA . SER A 1 90 ? -15.352 12.322 3.048 1.00 92.88 90 SER A CA 1
ATOM 743 C C . SER A 1 90 ? -16.421 11.839 4.033 1.00 92.88 90 SER A C 1
ATOM 745 O O . SER A 1 90 ? -17.442 12.504 4.186 1.00 92.88 90 SER A O 1
ATOM 747 N N . GLU A 1 91 ? -16.202 10.699 4.694 1.00 90.31 91 GLU A N 1
ATOM 748 C CA . GLU A 1 91 ? -17.086 10.172 5.739 1.00 90.31 91 GLU A CA 1
ATOM 749 C C . GLU A 1 91 ? -16.872 10.905 7.065 1.00 90.31 91 GLU A C 1
ATOM 751 O O . GLU A 1 91 ? -17.848 11.289 7.703 1.00 90.31 91 GLU A O 1
ATOM 756 N N . ASP A 1 92 ? -15.617 11.176 7.433 1.00 83.81 92 ASP A N 1
ATOM 757 C CA . ASP A 1 92 ? -15.271 11.929 8.644 1.00 83.81 92 ASP A CA 1
ATOM 758 C C . ASP A 1 92 ? -15.793 13.381 8.599 1.00 83.81 92 ASP A C 1
ATOM 760 O O . ASP A 1 92 ? -16.187 13.930 9.623 1.00 83.81 92 ASP A O 1
ATOM 764 N N . GLU A 1 93 ? -15.829 14.005 7.416 1.00 81.12 93 GLU A N 1
ATOM 765 C CA . GLU A 1 93 ? -16.340 15.373 7.207 1.00 81.12 93 GLU A CA 1
ATOM 766 C C . GLU A 1 93 ? -17.879 15.483 7.259 1.00 81.12 93 GLU A C 1
ATOM 768 O O . GLU A 1 93 ? -18.415 16.591 7.327 1.00 81.12 93 GLU A O 1
ATOM 773 N N . GLN A 1 94 ? -18.600 14.358 7.212 1.00 66.06 94 GLN A N 1
ATOM 774 C CA . GLN A 1 94 ? -20.068 14.312 7.286 1.00 66.06 94 GLN A CA 1
ATOM 775 C C . GLN A 1 94 ? -20.605 14.125 8.716 1.00 66.06 94 GLN A C 1
ATOM 777 O O . GLN A 1 94 ? -21.828 14.115 8.896 1.00 66.06 94 GLN A O 1
ATOM 782 N N . ILE A 1 95 ? -19.721 13.964 9.708 1.00 56.88 95 ILE A N 1
ATOM 783 C CA . ILE A 1 95 ? -20.049 13.691 11.119 1.00 56.88 95 ILE A CA 1
ATOM 784 C C . ILE A 1 95 ? -19.953 14.962 11.968 1.00 56.88 95 ILE A C 1
ATOM 786 O O . ILE A 1 95 ? -18.957 15.707 11.841 1.00 56.88 95 ILE A O 1
#

Foldseek 3Di:
DDDDDQDLVNVLVVLLVQLLVQFLDPDCSLVVSLVVCVVCVVSHDLVSLVSLLVSLVVCVVVVRRHDPVSNVSSVVSSVVSVVSNVVVVVVVVVD

Secondary structure (DSSP, 8-state):
-PPPPPPHHHHHHHHHHHHHHHTT--SSHHHHHHHHHHHHGGGS-HHHHHHHHHHHHHHHHTT-S-SHHHHHHHHHHHHHHHHHHHHHHHHHTT-

Sequence (95 aa):
MTDITITDDEFQQFIIYAERYAIGRMTYVPSEVNNIILKYLPFIANNTLGVLIRDIELEADRDMLGMDFDKKLWLALLDTLKNERDRRKSEDEQI

Radius of gyration: 14.19 Å; chains: 1; bounding box: 33×42×35 Å

pLDDT: mean 95.44, std 7.02, range [56.88, 98.88]